Protein AF-A0A164J162-F1 (afdb_monomer)

Organism: NCBI:txid35525

Mean predicted aligned error: 10.7 Å

Sequence (73 aa):
MENKKSSAVWKLFNQVKVDGKEVTVCCLCKAVTPYLGNKRNLWFHLERGDAKHKEEYAALKPQKQPAPKRRRT

Foldseek 3Di:
DPPPPPQVLVVQWDFDQDPNDTWIAGNPPRDTFRDPVDCVSSLVCLVPDDPVSVVVSVVSCPDPPPPPPPPDD

InterPro domains:
  IPR036236 Zinc finger C2H2 superfamily [SSF57667] (7-56)

Nearest PDB structures (foldseek):
  2lt7-assembly1_A  TM=6.173E-01  e=6.305E-01  Homo sapiens
  6dfb-assembly1_A  TM=6.006E-01  e=5.908E-01  Homo sapiens
  6dfa-assembly1_A  TM=6.055E-01  e=6.305E-01  Homo sapiens
  5l80-assembly1_A  TM=6.102E-01  e=5.056E+00  Drosophila melanogaster

Structure (mmCIF, N/CA/C/O backbone):
data_AF-A0A164J162-F1
#
_entry.id   AF-A0A164J162-F1
#
loop_
_atom_site.group_PDB
_atom_site.id
_atom_site.type_symbol
_atom_site.label_atom_id
_atom_site.label_alt_id
_atom_site.label_comp_id
_atom_site.label_asym_id
_atom_site.label_entity_id
_atom_site.label_seq_id
_atom_site.pdbx_PDB_ins_code
_atom_site.Cartn_x
_atom_site.Cartn_y
_atom_site.Cartn_z
_atom_site.occupancy
_atom_site.B_iso_or_equiv
_atom_site.auth_seq_id
_atom_site.auth_comp_id
_atom_site.auth_asym_id
_atom_site.auth_atom_id
_atom_site.pdbx_PDB_model_num
ATOM 1 N N . MET A 1 1 ? -5.328 20.268 16.107 1.00 38.50 1 MET A N 1
ATOM 2 C CA . MET A 1 1 ? -4.865 18.892 15.811 1.00 38.50 1 MET A CA 1
ATOM 3 C C . MET A 1 1 ? -4.286 18.860 14.402 1.00 38.50 1 MET A C 1
ATOM 5 O O . MET A 1 1 ? -4.982 18.559 13.441 1.00 38.50 1 MET A O 1
ATOM 9 N N . GLU A 1 2 ? -3.019 19.240 14.248 1.00 41.00 2 GLU A N 1
ATOM 10 C CA . GLU A 1 2 ? -2.316 19.159 12.964 1.00 41.00 2 GLU A CA 1
ATOM 11 C C . GLU A 1 2 ? -1.882 17.718 12.698 1.00 41.00 2 GLU A C 1
ATOM 13 O O . GLU A 1 2 ? -0.769 17.309 13.010 1.00 41.00 2 GLU A O 1
ATOM 18 N N . ASN A 1 3 ? -2.772 16.926 12.102 1.00 41.38 3 ASN A N 1
ATOM 19 C CA . ASN A 1 3 ? -2.407 15.636 11.518 1.00 41.38 3 ASN A CA 1
ATOM 20 C C . ASN A 1 3 ? -2.394 15.727 9.983 1.00 41.38 3 ASN A C 1
ATOM 22 O O . ASN A 1 3 ? -2.949 14.898 9.275 1.00 41.38 3 ASN A O 1
ATOM 26 N N . LYS A 1 4 ? -1.753 16.767 9.434 1.00 44.69 4 LYS A N 1
ATOM 27 C CA . LYS A 1 4 ? -1.545 16.939 7.982 1.00 44.69 4 LYS A CA 1
ATOM 28 C C . LYS A 1 4 ? -0.295 16.192 7.499 1.00 44.69 4 LYS A C 1
ATOM 30 O O . LYS A 1 4 ? 0.517 16.710 6.742 1.00 44.69 4 LYS A O 1
ATOM 35 N N . LYS A 1 5 ? -0.132 14.944 7.941 1.00 47.19 5 LYS A N 1
ATOM 36 C CA . LYS A 1 5 ? 0.760 13.961 7.308 1.00 47.19 5 LYS A CA 1
ATOM 37 C C . LYS A 1 5 ? -0.080 12.783 6.836 1.00 47.19 5 LYS A C 1
ATOM 39 O O . LYS A 1 5 ? 0.227 11.630 7.156 1.00 47.19 5 LYS A O 1
ATOM 44 N N . SER A 1 6 ? -1.116 13.084 6.046 1.00 50.06 6 SER A N 1
ATOM 45 C CA . SER A 1 6 ? -1.720 12.144 5.100 1.00 50.06 6 SER A CA 1
ATOM 46 C C . SER A 1 6 ? -0.581 11.605 4.249 1.00 50.06 6 SER A C 1
ATOM 48 O O . SER A 1 6 ? -0.100 12.240 3.314 1.00 50.06 6 SER A O 1
ATOM 50 N N . SER A 1 7 ? -0.010 10.506 4.728 1.00 59.81 7 SER A N 1
ATOM 51 C CA . SER A 1 7 ? 1.230 9.955 4.212 1.00 59.81 7 SER A CA 1
ATOM 52 C C . SER A 1 7 ? 0.946 9.607 2.764 1.00 59.81 7 SER A C 1
ATOM 54 O O . SER A 1 7 ? -0.040 8.926 2.515 1.00 59.81 7 SER A O 1
ATOM 56 N N . ALA A 1 8 ? 1.755 10.106 1.829 1.00 68.88 8 ALA A N 1
ATOM 57 C CA . ALA A 1 8 ? 1.497 9.971 0.396 1.00 68.88 8 ALA A CA 1
ATOM 58 C C . ALA A 1 8 ? 1.249 8.502 -0.023 1.00 68.88 8 ALA A C 1
ATOM 60 O O . ALA A 1 8 ? 0.488 8.248 -0.947 1.00 68.88 8 ALA A O 1
ATOM 61 N N . VAL A 1 9 ? 1.769 7.550 0.763 1.00 73.31 9 VAL A N 1
ATOM 62 C CA . VAL A 1 9 ? 1.454 6.117 0.711 1.00 73.31 9 VAL A CA 1
ATOM 63 C C . VAL A 1 9 ? -0.055 5.816 0.665 1.00 73.31 9 VAL A C 1
ATOM 65 O O . VAL A 1 9 ? -0.468 5.008 -0.149 1.00 73.31 9 VAL A O 1
ATOM 68 N N . TRP A 1 10 ? -0.910 6.506 1.428 1.00 75.81 10 TRP A N 1
ATOM 69 C CA . TRP A 1 10 ? -2.365 6.278 1.439 1.00 75.81 10 TRP A CA 1
ATOM 70 C C . TRP A 1 10 ? -3.055 6.617 0.114 1.00 75.81 10 TRP A C 1
ATOM 72 O O . TRP A 1 10 ? -4.186 6.205 -0.092 1.00 75.81 10 TRP A O 1
ATOM 82 N N . LYS A 1 11 ? -2.394 7.319 -0.816 1.00 78.31 11 LYS A N 1
ATOM 83 C CA . LYS A 1 11 ? -2.933 7.494 -2.175 1.00 78.31 11 LYS A CA 1
ATOM 84 C C . LYS A 1 11 ? -2.928 6.189 -2.978 1.00 78.31 11 LYS A C 1
ATOM 86 O O . LYS A 1 11 ? -3.714 6.046 -3.904 1.00 78.31 11 LYS A O 1
ATOM 91 N N . LEU A 1 12 ? -2.055 5.247 -2.616 1.00 79.62 12 LEU A N 1
ATOM 92 C CA . LEU A 1 12 ? -1.897 3.954 -3.290 1.00 79.62 12 LEU A CA 1
ATOM 93 C C . LEU A 1 12 ? -2.553 2.797 -2.540 1.00 79.62 12 LEU A C 1
ATOM 95 O O . LEU A 1 12 ? -2.511 1.659 -3.005 1.00 79.62 12 LEU A O 1
ATOM 99 N N . PHE A 1 13 ? -3.113 3.063 -1.364 1.00 83.38 13 PHE A N 1
ATOM 100 C CA . PHE A 1 13 ? -3.682 2.045 -0.498 1.00 83.38 13 PHE A CA 1
ATOM 101 C C . PHE A 1 13 ? -5.054 2.491 -0.014 1.00 83.38 13 PHE A C 1
ATOM 103 O O . PHE A 1 13 ? -5.180 3.529 0.626 1.00 83.38 13 PHE A O 1
ATOM 110 N N . ASN A 1 14 ? -6.062 1.664 -0.262 1.00 85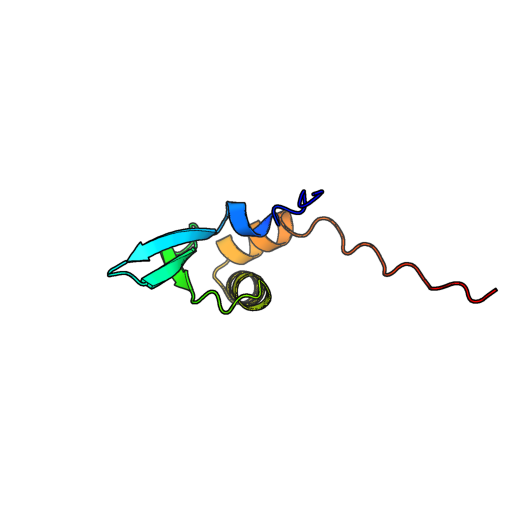.12 14 ASN A N 1
ATOM 111 C CA . ASN A 1 14 ? -7.413 1.873 0.234 1.00 85.12 14 ASN A CA 1
ATOM 112 C C . ASN A 1 14 ? -7.662 0.999 1.455 1.00 85.12 14 ASN A C 1
ATOM 114 O O . ASN A 1 14 ? -7.385 -0.195 1.431 1.00 85.12 14 ASN A O 1
ATOM 118 N N . GLN A 1 15 ? -8.220 1.573 2.514 1.00 85.69 15 GLN A N 1
ATOM 119 C CA . GLN A 1 15 ? -8.797 0.781 3.593 1.00 85.69 15 GLN A CA 1
ATOM 120 C C . GLN A 1 15 ? -10.213 0.380 3.217 1.00 85.69 15 GLN A C 1
ATOM 122 O O . GLN A 1 15 ? -11.045 1.223 2.893 1.00 85.69 15 GLN A O 1
ATOM 127 N N . VAL A 1 16 ? -10.479 -0.916 3.272 1.00 85.00 16 VAL A N 1
ATOM 128 C CA . VAL A 1 16 ? -11.804 -1.487 3.075 1.00 85.00 16 VAL A CA 1
ATOM 129 C C . VAL A 1 16 ? -12.136 -2.364 4.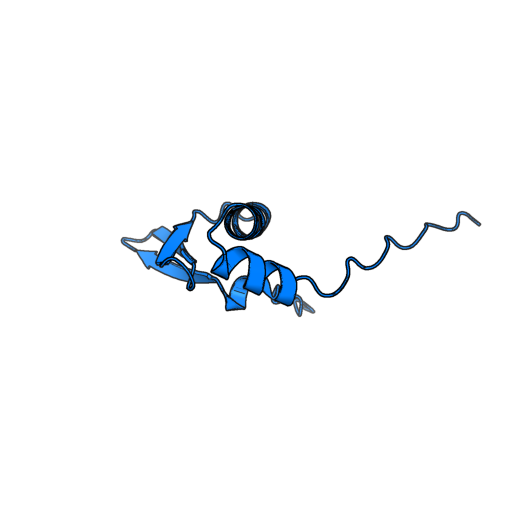269 1.00 85.00 16 VAL A C 1
ATOM 131 O O . VAL A 1 16 ? -11.271 -3.018 4.851 1.00 85.00 16 VAL A O 1
ATOM 134 N N . LYS A 1 17 ? -13.405 -2.366 4.662 1.00 85.31 17 LYS A N 1
ATOM 135 C CA . LYS A 1 17 ? -13.891 -3.225 5.734 1.00 85.31 17 LYS A CA 1
ATOM 136 C C . LYS A 1 17 ? -14.518 -4.458 5.101 1.00 85.31 17 LYS A C 1
ATOM 138 O O . LYS A 1 17 ? -15.554 -4.34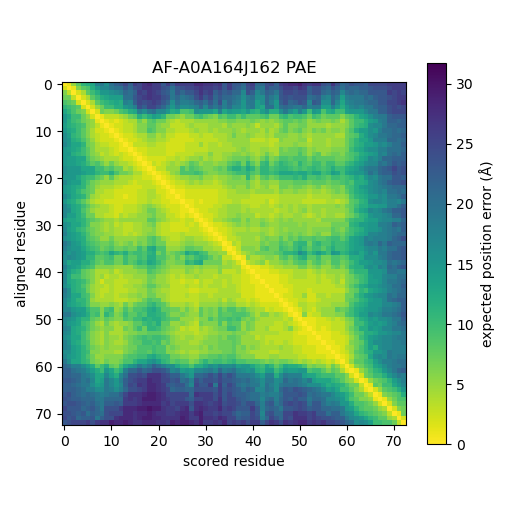9 4.453 1.00 85.31 17 LYS A O 1
ATOM 143 N N . VAL A 1 18 ? -13.879 -5.611 5.269 1.00 80.69 18 VAL A N 1
ATOM 144 C CA . VAL A 1 18 ? -14.381 -6.899 4.777 1.00 80.69 18 VAL A CA 1
ATOM 145 C C . VAL A 1 18 ? -14.734 -7.737 5.995 1.00 80.69 18 VAL A C 1
ATOM 147 O O . VAL A 1 18 ? -13.880 -7.969 6.846 1.00 80.69 18 VAL A O 1
ATOM 150 N N . ASP A 1 19 ? -15.997 -8.148 6.102 1.00 82.44 19 ASP A N 1
ATOM 151 C CA . ASP A 1 19 ? -16.469 -9.041 7.170 1.00 82.44 19 ASP A CA 1
ATOM 152 C C . ASP A 1 19 ? -16.183 -8.515 8.597 1.00 82.44 19 ASP A C 1
ATOM 154 O O . ASP A 1 19 ? -15.696 -9.212 9.482 1.00 82.44 19 ASP A O 1
ATOM 158 N N . GLY A 1 20 ? -16.382 -7.211 8.816 1.00 84.12 20 GLY A N 1
ATOM 159 C CA . GLY A 1 20 ? -16.111 -6.579 10.112 1.00 84.12 20 GLY A CA 1
ATOM 160 C C . GLY A 1 20 ? -14.637 -6.248 10.382 1.00 84.12 20 GLY A C 1
ATOM 161 O O . GLY A 1 20 ? -14.365 -5.500 11.321 1.00 84.12 20 GLY A O 1
ATOM 162 N N . LYS A 1 21 ? -13.704 -6.715 9.543 1.00 82.06 21 LYS A N 1
ATOM 163 C CA . LYS A 1 21 ? -12.258 -6.495 9.687 1.00 82.06 21 LYS A CA 1
ATOM 164 C C . LYS A 1 21 ? -11.778 -5.377 8.769 1.00 82.06 21 LYS A C 1
ATOM 166 O O . LYS A 1 21 ? -12.095 -5.347 7.582 1.00 82.06 21 LYS A O 1
ATOM 171 N N . GLU A 1 22 ? -10.992 -4.460 9.319 1.00 83.88 22 GLU A N 1
ATOM 172 C CA . GLU A 1 22 ? -10.322 -3.414 8.548 1.00 83.88 22 GLU A CA 1
ATOM 173 C C . GLU A 1 22 ? -9.113 -4.015 7.832 1.00 83.88 22 GLU A C 1
ATOM 175 O O . GLU A 1 22 ? -8.150 -4.456 8.463 1.00 83.88 22 GLU A O 1
ATOM 180 N N . VAL A 1 23 ? -9.164 -4.048 6.504 1.00 86.31 23 VAL A N 1
ATOM 181 C CA . VAL A 1 23 ? -8.061 -4.520 5.671 1.00 86.31 23 VAL A CA 1
ATOM 182 C C . VAL A 1 23 ? -7.626 -3.420 4.719 1.00 86.31 23 VAL A C 1
ATOM 184 O O . VAL A 1 23 ? -8.429 -2.614 4.252 1.00 86.31 23 VAL A O 1
ATOM 187 N N . THR A 1 24 ? -6.334 -3.368 4.422 1.00 86.81 24 THR A N 1
ATOM 188 C CA . THR A 1 24 ? -5.798 -2.392 3.476 1.00 86.81 24 THR A CA 1
ATOM 189 C C . THR A 1 24 ? -5.536 -3.087 2.152 1.00 86.81 24 THR A C 1
ATOM 191 O O . THR A 1 24 ? -4.949 -4.158 2.116 1.00 86.81 24 THR A O 1
ATOM 194 N N . VAL A 1 25 ? -5.964 -2.496 1.048 1.00 86.88 25 VAL A N 1
ATOM 195 C CA . VAL A 1 25 ? -5.818 -3.034 -0.303 1.00 86.88 25 VAL A CA 1
ATOM 196 C C . VAL A 1 25 ? -4.927 -2.099 -1.101 1.00 86.88 25 VAL A C 1
ATOM 198 O O . VAL A 1 25 ? -5.156 -0.891 -1.135 1.00 86.88 25 VAL A O 1
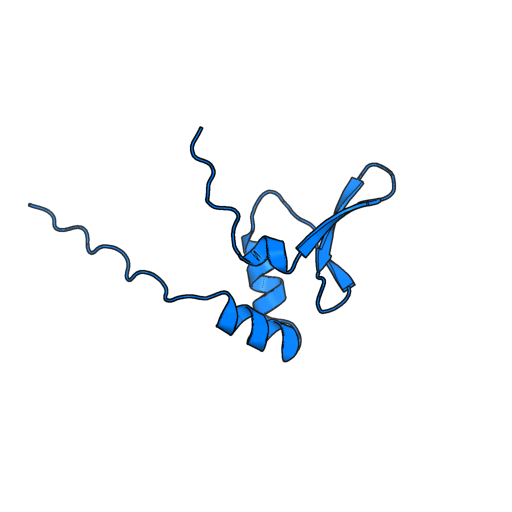ATOM 201 N N . CYS A 1 26 ? -3.899 -2.648 -1.741 1.00 86.56 26 CYS A N 1
ATOM 202 C CA . CYS A 1 26 ? -3.056 -1.880 -2.647 1.00 86.56 26 CYS A CA 1
ATOM 203 C C . CYS A 1 26 ? -3.798 -1.620 -3.963 1.00 86.56 26 CYS A C 1
ATOM 205 O O . CYS A 1 26 ? -4.260 -2.556 -4.605 1.00 86.56 26 CYS A O 1
ATOM 207 N N . CYS A 1 27 ? -3.872 -0.372 -4.417 1.00 83.81 27 CYS A N 1
ATOM 208 C CA . CYS A 1 27 ? -4.509 -0.025 -5.690 1.00 83.81 27 CYS A CA 1
ATOM 209 C C . CYS A 1 27 ? -3.729 -0.531 -6.916 1.00 83.81 27 CYS A C 1
ATOM 211 O O . CYS A 1 27 ? -4.308 -0.649 -7.993 1.00 83.81 27 CYS A O 1
ATOM 213 N N . LEU A 1 28 ? -2.437 -0.840 -6.761 1.00 82.88 28 LEU A N 1
ATOM 214 C CA . LEU A 1 28 ? -1.556 -1.234 -7.864 1.00 82.88 28 LEU A CA 1
ATOM 215 C C . LEU A 1 28 ? -1.678 -2.722 -8.209 1.00 82.88 28 LEU A C 1
ATOM 217 O O . LEU A 1 28 ? -1.876 -3.064 -9.373 1.00 82.88 28 LEU A O 1
ATOM 221 N N . CYS A 1 29 ? -1.601 -3.602 -7.209 1.00 84.69 29 CYS A N 1
ATOM 222 C CA . CYS A 1 29 ? -1.749 -5.052 -7.392 1.00 84.69 29 CYS A CA 1
ATOM 223 C C . CYS A 1 29 ? -3.088 -5.616 -6.919 1.00 84.69 29 CYS A C 1
ATOM 225 O O . CYS A 1 29 ? -3.324 -6.811 -7.079 1.00 84.69 29 CYS A O 1
ATOM 227 N N . LYS A 1 30 ? -3.952 -4.797 -6.305 1.00 83.69 30 LYS A N 1
ATOM 228 C CA . LYS A 1 30 ? -5.193 -5.240 -5.640 1.00 83.69 30 LYS A CA 1
ATOM 229 C C . LYS A 1 30 ? -4.953 -6.263 -4.521 1.00 83.69 30 LYS A C 1
ATOM 231 O O . LY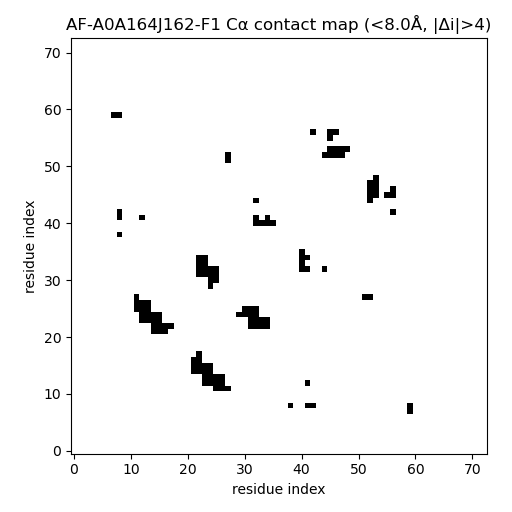S A 1 30 ? -5.895 -6.907 -4.068 1.00 83.69 30 LYS A O 1
ATOM 236 N N . ALA A 1 31 ? -3.713 -6.396 -4.040 1.00 84.62 31 ALA A N 1
ATOM 237 C CA . ALA A 1 31 ? -3.383 -7.306 -2.955 1.00 84.62 31 ALA A CA 1
ATOM 238 C C . ALA A 1 31 ? -3.835 -6.740 -1.607 1.00 84.62 31 ALA A C 1
ATOM 240 O O . ALA A 1 31 ? -3.664 -5.550 -1.312 1.00 84.62 31 ALA A O 1
ATOM 241 N N . VAL A 1 32 ? -4.368 -7.625 -0.767 1.00 83.62 32 VAL A N 1
ATOM 242 C CA . VAL A 1 32 ? -4.733 -7.309 0.611 1.00 83.62 32 VAL A CA 1
ATOM 243 C C . VAL A 1 32 ? -3.467 -7.327 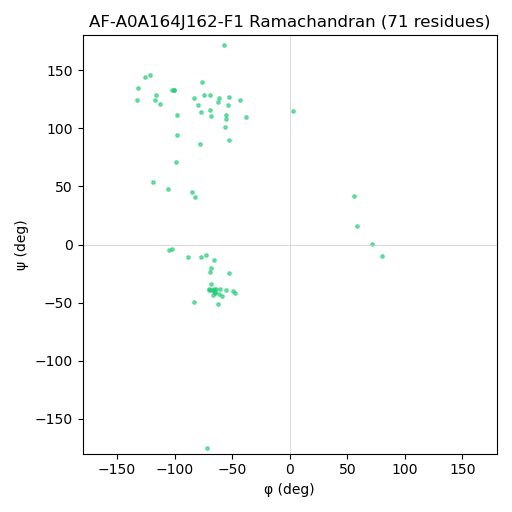1.466 1.00 83.62 32 VAL A C 1
ATOM 245 O O . VAL A 1 32 ? -2.774 -8.335 1.559 1.00 83.62 32 VAL A O 1
ATOM 248 N N . THR A 1 33 ? -3.159 -6.197 2.090 1.00 81.25 33 THR A N 1
ATOM 249 C CA . THR A 1 33 ? -2.032 -6.010 2.999 1.00 81.25 33 THR A CA 1
ATOM 250 C C . THR A 1 33 ? -2.553 -5.663 4.396 1.00 81.25 33 THR A C 1
ATOM 252 O O . THR A 1 33 ? -3.277 -4.679 4.558 1.00 81.25 33 THR A O 1
ATOM 255 N N . PRO A 1 34 ? -2.185 -6.420 5.440 1.00 73.38 34 PRO A N 1
ATOM 256 C CA . PRO A 1 34 ? -2.594 -6.104 6.801 1.00 73.38 34 PRO A CA 1
ATOM 257 C C . PRO A 1 34 ? -1.902 -4.827 7.297 1.00 73.38 34 PRO A C 1
ATOM 259 O O . PRO A 1 34 ? -0.672 -4.702 7.254 1.00 73.38 34 PRO A O 1
ATOM 262 N N . TYR A 1 35 ? -2.692 -3.881 7.807 1.00 74.25 35 TYR A N 1
ATOM 263 C CA . TYR A 1 35 ? -2.194 -2.652 8.416 1.00 74.25 35 TYR A CA 1
ATOM 264 C C . TYR A 1 35 ? -2.148 -2.791 9.942 1.00 74.25 35 TYR A C 1
ATOM 266 O O . TYR A 1 35 ? -3.122 -2.541 10.640 1.00 74.25 35 TYR A O 1
ATOM 274 N N . LEU A 1 36 ? -0.983 -3.173 10.472 1.00 71.19 36 LEU A N 1
ATOM 275 C CA . LEU A 1 36 ? -0.730 -3.365 11.912 1.00 71.19 36 LEU A CA 1
ATOM 276 C C . LEU A 1 36 ? -0.421 -2.037 12.636 1.00 71.19 36 LEU A C 1
ATOM 278 O O . LEU A 1 36 ? 0.530 -1.939 13.408 1.00 71.19 36 LEU A O 1
ATOM 282 N N . GLY A 1 37 ? -1.144 -0.963 12.307 1.00 68.31 37 GLY A N 1
ATOM 283 C CA . GLY A 1 37 ? -0.939 0.367 12.903 1.00 68.31 37 GLY A CA 1
ATOM 284 C C . GLY A 1 37 ? 0.343 1.091 12.469 1.00 68.31 37 GLY A C 1
ATOM 285 O O . GLY A 1 37 ? 0.585 2.222 12.891 1.00 68.31 37 GLY A O 1
ATOM 286 N N . ASN A 1 38 ? 1.163 0.485 11.603 1.00 68.25 38 ASN A N 1
ATOM 287 C CA . ASN A 1 38 ? 2.381 1.100 11.096 1.00 68.25 38 ASN A CA 1
ATOM 288 C C . ASN A 1 38 ? 2.486 0.992 9.574 1.00 68.25 38 ASN A C 1
ATOM 290 O O . ASN A 1 38 ? 2.323 -0.064 8.967 1.00 68.25 38 ASN A O 1
ATOM 294 N N . LYS A 1 39 ? 2.848 2.110 8.951 1.00 72.19 39 LYS A N 1
ATOM 295 C CA . LYS A 1 39 ? 2.974 2.252 7.494 1.00 72.19 39 LYS A CA 1
ATOM 296 C C . LYS A 1 39 ? 4.205 1.542 6.921 1.00 72.19 39 LYS A C 1
ATOM 298 O O . LYS A 1 39 ? 4.297 1.410 5.708 1.00 72.19 39 LYS A O 1
ATOM 303 N N . ARG A 1 40 ? 5.124 1.037 7.759 1.00 73.06 40 ARG A N 1
ATOM 304 C CA . ARG A 1 40 ? 6.315 0.274 7.326 1.00 73.06 40 ARG A CA 1
ATOM 305 C C . ARG A 1 40 ? 5.958 -0.933 6.453 1.00 73.06 40 ARG A C 1
ATOM 307 O O . ARG A 1 40 ? 6.631 -1.144 5.454 1.00 73.06 40 ARG A O 1
ATOM 314 N N . ASN A 1 41 ? 4.874 -1.647 6.771 1.00 76.25 41 ASN A N 1
ATOM 315 C CA . ASN A 1 41 ? 4.403 -2.766 5.945 1.00 76.25 41 ASN A CA 1
ATOM 316 C C . ASN A 1 41 ? 3.956 -2.310 4.552 1.00 76.25 41 ASN A C 1
ATOM 318 O O . ASN A 1 41 ? 4.254 -2.979 3.570 1.00 76.25 41 ASN A O 1
ATOM 322 N N . LEU A 1 42 ? 3.301 -1.149 4.456 1.00 79.56 42 LEU A N 1
ATOM 323 C CA . LEU A 1 42 ? 2.870 -0.575 3.178 1.00 79.56 42 LEU A CA 1
ATOM 324 C C . LEU A 1 42 ? 4.080 -0.167 2.325 1.00 79.56 42 LEU A C 1
ATOM 326 O O . LEU A 1 42 ? 4.138 -0.477 1.141 1.00 79.56 42 LEU A O 1
ATOM 330 N N . TRP A 1 43 ? 5.086 0.468 2.936 1.00 79.06 43 TRP A N 1
ATOM 331 C CA . TRP A 1 43 ? 6.330 0.826 2.245 1.00 79.06 43 TRP A CA 1
ATOM 332 C C . TRP A 1 43 ? 7.124 -0.403 1.790 1.00 79.06 43 TRP A C 1
ATOM 334 O O . TRP A 1 43 ? 7.636 -0.411 0.677 1.00 79.06 43 TRP A O 1
ATOM 344 N N . PHE A 1 44 ? 7.200 -1.446 2.618 1.00 81.12 44 PHE A N 1
ATOM 345 C CA . PHE A 1 44 ? 7.878 -2.691 2.259 1.00 81.12 44 PHE A CA 1
ATOM 346 C C . PHE A 1 44 ? 7.162 -3.428 1.123 1.00 81.12 44 PHE A C 1
ATOM 348 O O . PHE A 1 44 ? 7.816 -3.941 0.221 1.00 81.12 44 PHE A O 1
ATOM 355 N N . HIS A 1 45 ? 5.825 -3.427 1.131 1.00 84.06 45 HIS A N 1
ATOM 356 C CA . HIS A 1 45 ? 5.021 -3.950 0.029 1.00 84.06 45 HIS A CA 1
ATOM 357 C C . HIS A 1 45 ? 5.329 -3.220 -1.284 1.00 84.06 45 HIS A C 1
ATOM 359 O O . HIS A 1 45 ? 5.534 -3.864 -2.308 1.00 84.06 45 HIS A O 1
ATOM 365 N N . LEU A 1 46 ? 5.436 -1.887 -1.245 1.00 80.06 46 LEU A N 1
ATOM 366 C CA . LEU A 1 46 ? 5.798 -1.103 -2.425 1.00 80.06 46 LEU A CA 1
ATOM 367 C C . LEU A 1 46 ? 7.232 -1.385 -2.914 1.00 80.06 46 LEU A C 1
ATOM 369 O O . LEU A 1 46 ? 7.476 -1.472 -4.112 1.00 80.06 46 LEU A O 1
ATOM 373 N N . GLU A 1 47 ? 8.182 -1.545 -1.992 1.00 82.12 47 GLU A N 1
ATOM 374 C CA . GLU A 1 47 ? 9.594 -1.788 -2.314 1.00 82.12 47 GLU A CA 1
ATOM 375 C C . GLU A 1 47 ? 9.841 -3.186 -2.907 1.00 82.12 47 GLU A C 1
ATOM 377 O O . GLU A 1 47 ? 10.635 -3.341 -3.839 1.00 82.12 47 GLU A O 1
ATOM 382 N N . ARG A 1 48 ? 9.147 -4.208 -2.385 1.00 81.94 48 ARG A N 1
ATOM 383 C CA . ARG A 1 48 ? 9.241 -5.598 -2.861 1.00 81.94 48 ARG A CA 1
ATOM 384 C C . ARG A 1 48 ? 8.281 -5.951 -3.999 1.00 81.94 48 ARG A C 1
ATOM 386 O O . ARG A 1 48 ? 8.423 -7.037 -4.554 1.00 81.94 48 ARG A O 1
ATOM 393 N N . GLY A 1 49 ? 7.320 -5.091 -4.320 1.00 80.94 49 GLY A N 1
ATOM 394 C CA . GLY A 1 49 ? 6.329 -5.348 -5.362 1.00 80.94 49 GLY A CA 1
ATOM 395 C C . GLY A 1 49 ? 6.886 -5.284 -6.790 1.00 80.94 49 GLY A C 1
ATOM 396 O O . GLY A 1 49 ? 8.084 -5.103 -7.028 1.00 80.94 49 GLY A O 1
ATOM 397 N N . ASP A 1 50 ? 5.975 -5.413 -7.755 1.00 80.62 50 ASP A N 1
ATOM 398 C CA . ASP A 1 50 ? 6.230 -5.280 -9.195 1.00 80.62 50 ASP A CA 1
ATOM 399 C C . ASP A 1 50 ? 6.832 -3.928 -9.607 1.00 80.62 50 ASP A C 1
ATOM 401 O O . ASP A 1 50 ? 6.846 -2.962 -8.843 1.00 80.62 50 ASP A O 1
ATOM 405 N N . ALA A 1 51 ? 7.248 -3.825 -10.874 1.00 80.25 51 ALA A N 1
ATOM 406 C CA . ALA A 1 51 ? 7.781 -2.595 -11.465 1.00 80.25 51 ALA A CA 1
ATOM 407 C C . ALA A 1 51 ? 6.886 -1.364 -11.217 1.00 80.25 51 ALA A C 1
ATOM 409 O O . ALA A 1 51 ? 7.399 -0.314 -10.842 1.00 80.25 51 ALA A O 1
ATOM 410 N N . LYS A 1 52 ? 5.555 -1.518 -11.297 1.00 79.75 52 LYS A N 1
ATOM 411 C CA . LYS A 1 52 ? 4.585 -0.453 -10.975 1.00 79.75 52 LYS A CA 1
ATOM 412 C C . LYS A 1 52 ? 4.676 0.028 -9.527 1.00 79.75 52 LYS A C 1
ATOM 414 O O . LYS A 1 52 ? 4.555 1.218 -9.267 1.00 79.75 52 LYS A O 1
ATOM 419 N N . HIS A 1 53 ? 4.916 -0.876 -8.578 1.00 82.94 53 HIS A N 1
ATOM 420 C CA . HIS A 1 53 ? 5.084 -0.498 -7.176 1.00 82.94 53 HIS A CA 1
ATOM 421 C C . HIS A 1 53 ? 6.383 0.258 -6.949 1.00 82.94 53 HIS A C 1
ATOM 423 O O . HIS A 1 53 ? 6.395 1.208 -6.176 1.00 82.94 53 HIS A O 1
ATOM 429 N N . LYS A 1 54 ? 7.460 -0.136 -7.634 1.00 80.00 54 LYS A N 1
ATOM 430 C CA . LYS A 1 54 ? 8.758 0.544 -7.550 1.00 80.00 54 LYS A CA 1
ATOM 431 C C . LYS A 1 54 ? 8.718 1.932 -8.183 1.00 80.00 54 LYS A C 1
ATOM 433 O O . LYS A 1 54 ? 9.307 2.853 -7.625 1.00 80.00 54 LYS A O 1
ATOM 438 N N . GLU A 1 55 ? 8.014 2.082 -9.301 1.00 82.62 55 GLU A N 1
ATOM 439 C CA . GLU A 1 55 ? 7.799 3.364 -9.978 1.00 82.62 55 GLU A CA 1
ATOM 440 C C . GLU A 1 55 ? 7.026 4.333 -9.077 1.00 82.62 55 GLU A C 1
ATOM 442 O O . GLU A 1 55 ? 7.506 5.424 -8.766 1.00 82.62 55 GLU A O 1
ATOM 447 N N . GLU A 1 56 ? 5.903 3.877 -8.527 1.00 80.75 56 GLU A N 1
ATOM 448 C CA . GLU A 1 56 ? 5.099 4.679 -7.611 1.00 80.75 56 GLU A CA 1
ATOM 449 C C . GLU A 1 56 ? 5.808 4.911 -6.269 1.00 80.75 56 GLU A C 1
ATOM 451 O O . GLU A 1 56 ? 5.707 5.989 -5.695 1.00 80.75 56 GLU A O 1
ATOM 456 N N . TYR A 1 57 ? 6.594 3.952 -5.766 1.00 77.06 57 TYR A N 1
ATOM 457 C CA . TYR A 1 57 ? 7.463 4.142 -4.599 1.00 77.06 57 TYR A CA 1
ATOM 458 C C . TYR A 1 57 ? 8.514 5.223 -4.855 1.00 77.06 57 TYR A C 1
ATOM 460 O O . TYR A 1 57 ? 8.766 6.041 -3.972 1.00 77.06 57 TYR A O 1
ATOM 468 N N . ALA A 1 58 ? 9.123 5.241 -6.043 1.00 77.62 58 ALA A N 1
ATOM 469 C CA . ALA A 1 58 ? 10.081 6.267 -6.432 1.00 77.62 58 ALA A CA 1
ATOM 470 C C . ALA A 1 58 ? 9.406 7.644 -6.525 1.00 77.62 58 ALA A C 1
ATOM 472 O O . ALA A 1 58 ? 9.943 8.613 -5.987 1.00 77.62 58 ALA A O 1
ATOM 473 N N . ALA A 1 59 ? 8.199 7.719 -7.094 1.00 78.38 59 ALA A N 1
ATOM 474 C CA . ALA A 1 59 ? 7.396 8.942 -7.152 1.00 78.38 59 ALA A CA 1
ATOM 475 C C . ALA A 1 59 ? 6.934 9.419 -5.7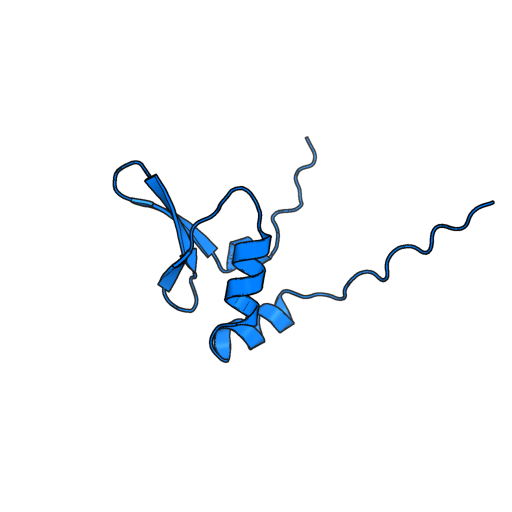58 1.00 78.38 59 ALA A C 1
ATOM 477 O O . ALA A 1 59 ? 6.940 10.614 -5.456 1.00 78.38 59 ALA A O 1
ATOM 478 N N . LEU A 1 60 ? 6.582 8.483 -4.872 1.00 73.25 60 LEU A N 1
ATOM 479 C CA . LEU A 1 60 ? 6.162 8.731 -3.491 1.00 73.25 60 LEU A CA 1
ATOM 480 C C . LEU A 1 60 ? 7.298 9.054 -2.533 1.00 73.25 60 LEU A C 1
ATOM 482 O O . LEU A 1 60 ? 7.022 9.423 -1.387 1.00 73.25 60 LEU A O 1
ATOM 486 N N . LYS A 1 61 ? 8.550 8.882 -2.948 1.00 66.56 61 LYS A N 1
ATOM 487 C CA . LYS A 1 61 ? 9.726 9.218 -2.155 1.00 66.56 61 LYS A CA 1
ATOM 488 C C . LYS A 1 61 ? 10.254 10.584 -2.612 1.00 66.56 61 LYS A C 1
ATOM 490 O O . LYS A 1 61 ? 11.341 10.636 -3.185 1.00 66.56 61 LYS A O 1
ATOM 495 N N . PRO A 1 62 ? 9.569 11.718 -2.339 1.00 53.16 62 PRO A N 1
ATOM 496 C CA . PRO A 1 62 ? 10.258 12.991 -2.388 1.00 53.16 62 PRO A CA 1
ATOM 497 C C . PRO A 1 62 ? 11.341 12.907 -1.317 1.00 53.16 62 PRO A C 1
ATOM 499 O O . PRO A 1 62 ? 11.049 12.552 -0.174 1.00 53.16 62 PRO A O 1
ATOM 502 N N . GLN A 1 63 ? 12.583 13.104 -1.761 1.00 50.84 63 GLN A N 1
ATOM 503 C CA . GLN A 1 63 ? 13.830 13.168 -1.003 1.00 50.84 63 GLN A CA 1
ATOM 504 C C . GLN A 1 63 ? 13.656 12.918 0.497 1.00 50.84 63 GLN A C 1
ATOM 506 O O . GLN A 1 63 ? 13.059 13.737 1.200 1.00 50.84 63 GLN A O 1
ATOM 511 N N . LYS A 1 64 ? 14.242 11.816 1.001 1.00 41.16 64 LYS A N 1
ATOM 512 C CA . LYS A 1 64 ? 14.636 11.735 2.415 1.00 41.16 64 LYS A CA 1
ATOM 513 C C . LYS A 1 64 ? 15.165 13.120 2.769 1.00 41.16 64 LYS A C 1
ATOM 515 O O . LYS A 1 64 ? 16.214 13.492 2.248 1.00 41.16 64 LYS A O 1
ATOM 520 N N . GLN A 1 65 ? 14.445 13.882 3.594 1.00 48.00 65 GLN A N 1
ATOM 521 C CA . GLN A 1 65 ? 15.068 15.045 4.199 1.00 48.00 65 GLN A CA 1
ATOM 522 C C . GLN A 1 65 ? 16.329 14.475 4.850 1.00 48.00 65 GLN A C 1
ATOM 524 O O . GLN A 1 65 ? 16.198 13.514 5.627 1.00 48.00 65 GLN A O 1
ATOM 529 N N . PRO A 1 66 ? 17.539 14.924 4.466 1.00 38.47 66 PRO A N 1
ATOM 530 C CA . PRO A 1 66 ? 18.720 14.505 5.189 1.00 38.47 66 PRO A CA 1
ATOM 531 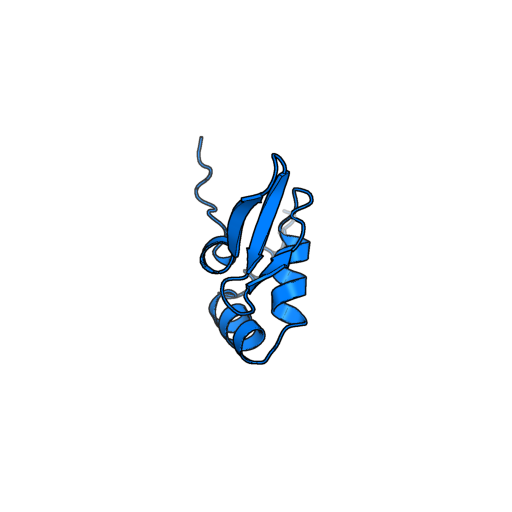C C . PRO A 1 66 ? 18.419 14.826 6.647 1.00 38.47 66 PRO A C 1
ATOM 533 O O . PRO A 1 66 ? 17.947 15.924 6.949 1.00 38.47 66 PRO A O 1
ATOM 536 N N . ALA A 1 67 ? 18.567 13.820 7.515 1.00 46.38 67 ALA A N 1
ATOM 537 C CA . ALA A 1 67 ? 18.318 13.972 8.938 1.00 46.38 67 ALA A CA 1
ATOM 538 C C . ALA A 1 67 ? 18.945 15.304 9.369 1.00 46.38 67 ALA A C 1
ATOM 540 O O . ALA A 1 67 ? 20.126 15.502 9.058 1.00 46.38 67 ALA A O 1
ATOM 541 N N . PRO A 1 68 ? 18.196 16.239 9.989 1.00 45.47 68 PRO A N 1
ATOM 542 C CA . PRO A 1 68 ? 18.805 17.474 10.444 1.00 45.47 68 PRO A CA 1
ATOM 543 C C . PRO A 1 68 ? 19.954 17.060 11.357 1.00 45.47 68 PRO A C 1
ATOM 545 O O . PRO A 1 68 ? 19.730 16.431 12.395 1.00 45.47 68 PRO A O 1
ATOM 548 N N . LYS A 1 69 ? 21.193 17.309 10.909 1.00 53.84 69 LYS A N 1
ATOM 549 C CA . LYS A 1 69 ? 22.389 17.077 11.712 1.00 53.84 69 LYS A CA 1
ATOM 550 C C . LYS A 1 69 ? 22.144 17.869 12.986 1.00 53.84 69 LYS A C 1
ATOM 552 O O . LYS A 1 69 ? 22.119 19.096 12.935 1.00 53.84 69 LYS A O 1
ATOM 557 N N . ARG A 1 70 ? 21.887 17.178 14.099 1.00 56.88 70 ARG A N 1
ATOM 558 C CA . ARG A 1 70 ? 21.797 17.808 15.414 1.00 56.88 70 ARG A CA 1
ATOM 559 C C . ARG A 1 70 ? 23.123 18.536 15.624 1.00 56.88 70 ARG A C 1
ATOM 561 O O . ARG A 1 70 ? 24.127 17.890 15.913 1.00 56.88 70 ARG A O 1
ATOM 568 N N . ARG A 1 71 ? 23.155 19.857 15.430 1.00 54.53 71 ARG A N 1
ATOM 569 C CA . ARG A 1 71 ? 24.223 20.680 15.991 1.00 54.53 71 ARG A CA 1
ATOM 570 C C . ARG A 1 71 ? 24.003 20.654 17.497 1.00 54.53 71 ARG A C 1
ATOM 572 O O . ARG A 1 71 ? 22.996 21.155 17.982 1.00 54.53 71 ARG A O 1
ATOM 579 N N . ARG A 1 72 ? 24.913 19.987 18.207 1.00 52.59 72 ARG A N 1
ATOM 580 C CA . ARG A 1 72 ? 25.181 20.284 19.614 1.00 52.59 72 ARG A CA 1
ATOM 581 C C . ARG A 1 72 ? 25.863 21.649 19.622 1.00 52.59 72 ARG A C 1
ATOM 583 O O . ARG A 1 72 ? 26.945 21.781 19.052 1.00 52.59 72 ARG A O 1
ATOM 590 N N . THR A 1 73 ? 25.223 22.646 20.207 1.00 56.97 73 THR A N 1
ATOM 591 C CA . THR A 1 73 ? 25.879 23.846 20.728 1.00 56.97 73 THR A CA 1
ATOM 592 C C . THR A 1 73 ? 25.200 24.157 22.044 1.00 56.97 73 THR A C 1
ATOM 594 O O . THR A 1 73 ? 23.954 24.044 22.074 1.00 56.97 73 THR A O 1
#

Secondary structure (DSSP, 8-state):
-------GGGGSEEEEEETTEEEEEETTT--EE---S-THHHHHHHHHS-HHHHHHHHHH-------------

Solvent-accessible surface area (backbone atoms only — not comparable to full-atom values): 4730 Å² total; per-residue (Å²): 134,93,73,87,68,76,51,68,67,57,81,48,37,46,80,45,74,58,94,90,40,81,38,28,29,31,71,85,79,65,46,80,43,80,67,81,89,47,67,63,57,60,52,50,50,26,68,73,44,57,72,70,31,41,52,50,44,55,68,63,51,70,68,80,71,73,73,78,77,78,77,87,126

Radius of gyration: 15.02 Å; Cα contacts (8 Å, |Δi|>4): 64; chains: 1; bounding box: 42×33×32 Å

pLDDT: mean 71.66, std 14.83, range [38.47, 86.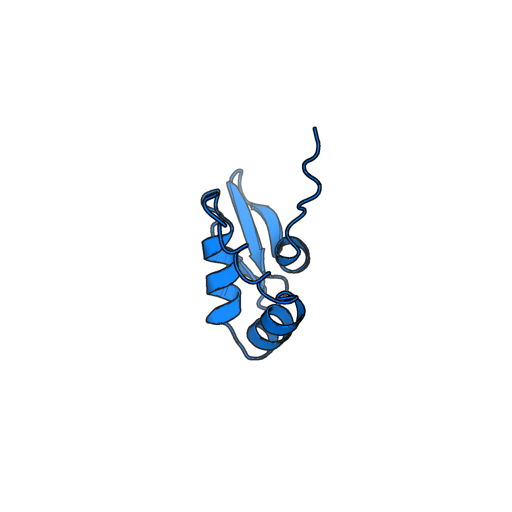88]